Protein AF-A0A536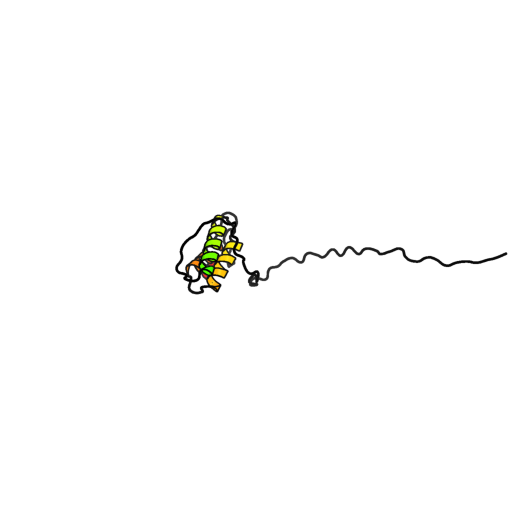YP74-F1 (afdb_monomer_lite)

pLDDT: mean 82.54, std 20.95, range [42.75, 98.88]

Structure (mmCIF, N/CA/C/O backbone):
data_AF-A0A536YP74-F1
#
_entry.id   AF-A0A536YP74-F1
#
loop_
_atom_site.group_PDB
_atom_site.id
_atom_site.type_symbol
_atom_site.label_atom_id
_atom_site.label_alt_id
_atom_site.label_comp_id
_atom_site.label_asym_id
_atom_site.label_entity_id
_atom_site.label_seq_id
_atom_site.pdbx_PDB_ins_code
_atom_site.Cartn_x
_atom_site.Cartn_y
_atom_site.Cartn_z
_atom_site.occupancy
_atom_site.B_iso_or_equiv
_atom_site.auth_seq_id
_atom_site.auth_comp_id
_atom_site.auth_asym_id
_atom_site.auth_atom_id
_atom_site.pdbx_PDB_model_num
ATOM 1 N N . MET A 1 1 ? 88.001 -13.375 29.853 1.00 42.97 1 MET A N 1
ATOM 2 C CA . MET A 1 1 ? 87.050 -13.303 30.986 1.00 42.97 1 MET A CA 1
ATOM 3 C C . MET A 1 1 ? 85.643 -13.159 30.405 1.00 42.97 1 MET A C 1
ATOM 5 O O . MET A 1 1 ? 85.448 -12.272 29.590 1.00 42.97 1 MET A O 1
ATOM 9 N N . LYS A 1 2 ? 84.718 -14.077 30.723 1.00 44.81 2 LYS A N 1
ATOM 10 C CA . LYS A 1 2 ? 83.262 -13.996 30.435 1.00 44.81 2 LYS A CA 1
ATOM 11 C C . LYS A 1 2 ? 82.579 -13.311 31.640 1.00 44.81 2 LYS A C 1
ATOM 13 O O . LYS A 1 2 ? 83.130 -13.454 32.733 1.00 44.81 2 LYS A O 1
ATOM 18 N N . PRO A 1 3 ? 81.458 -12.578 31.480 1.00 49.03 3 PRO A N 1
ATOM 19 C CA . PRO A 1 3 ? 80.123 -13.209 31.376 1.00 49.03 3 PRO A CA 1
ATOM 20 C C . PRO A 1 3 ? 79.225 -12.541 30.296 1.00 49.03 3 PRO A C 1
ATOM 22 O O . PRO A 1 3 ? 79.475 -11.406 29.918 1.00 49.03 3 PRO A O 1
ATOM 25 N N . ILE A 1 4 ? 78.322 -13.204 29.556 1.00 54.72 4 ILE A N 1
ATOM 26 C CA . ILE A 1 4 ? 77.043 -13.888 29.878 1.00 54.72 4 ILE A CA 1
ATOM 27 C C . ILE A 1 4 ? 76.014 -12.999 30.609 1.00 54.72 4 ILE A C 1
ATOM 29 O O . ILE A 1 4 ? 76.086 -12.929 31.828 1.00 54.72 4 ILE A O 1
ATOM 33 N N . LEU A 1 5 ? 75.048 -12.412 29.873 1.00 51.72 5 LEU A N 1
ATOM 34 C CA . LEU A 1 5 ? 73.615 -12.164 30.206 1.00 51.72 5 LEU A CA 1
ATOM 35 C C . LEU A 1 5 ? 73.022 -11.250 29.102 1.00 51.72 5 LEU A C 1
ATOM 37 O O . LEU A 1 5 ? 73.702 -10.318 28.703 1.00 51.72 5 LEU A O 1
ATOM 41 N N . GLY A 1 6 ? 71.826 -11.380 28.527 1.00 44.50 6 GLY A N 1
ATOM 42 C CA . GLY A 1 6 ? 70.665 -12.235 28.736 1.00 44.50 6 GLY A CA 1
ATOM 43 C C . GLY A 1 6 ? 69.720 -12.126 27.516 1.00 44.50 6 GLY A C 1
ATOM 44 O O . GLY A 1 6 ? 69.919 -11.305 26.627 1.00 44.50 6 GLY A O 1
ATOM 45 N N . SER A 1 7 ? 68.746 -13.028 27.494 1.00 52.81 7 SER A N 1
ATOM 46 C CA . SER A 1 7 ? 67.754 -13.428 26.480 1.00 52.81 7 SER A CA 1
ATOM 47 C C . SER A 1 7 ? 67.016 -12.345 25.653 1.00 52.81 7 SER A C 1
ATOM 49 O O . SER A 1 7 ? 66.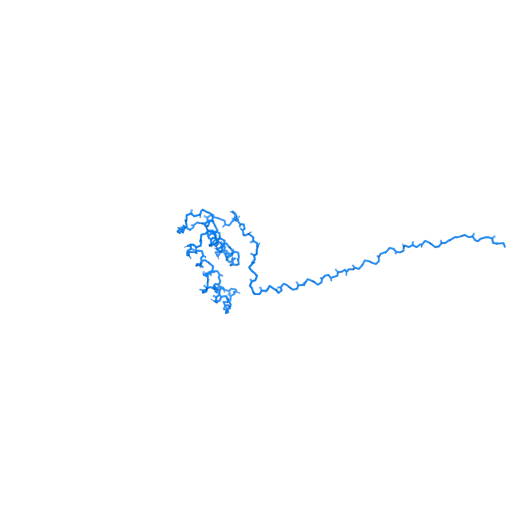924 -11.195 26.078 1.00 52.81 7 SER A O 1
ATOM 51 N N . PRO A 1 8 ? 66.417 -12.725 24.497 1.00 47.03 8 PRO A N 1
ATOM 52 C CA . PRO A 1 8 ? 65.706 -11.814 23.598 1.00 47.03 8 PRO A CA 1
ATOM 53 C C . PRO A 1 8 ? 64.312 -11.462 24.133 1.00 47.03 8 PRO A C 1
ATOM 55 O O . PRO A 1 8 ? 63.592 -12.329 24.626 1.00 47.03 8 PRO A O 1
ATOM 58 N N . LEU A 1 9 ? 63.905 -10.201 23.988 1.00 50.00 9 LEU A N 1
ATOM 59 C CA . LEU A 1 9 ? 62.502 -9.803 24.118 1.00 50.00 9 LEU A CA 1
ATOM 60 C C . LEU A 1 9 ? 61.738 -10.273 22.863 1.00 50.00 9 LEU A C 1
ATOM 62 O O . LEU A 1 9 ? 62.103 -9.868 21.757 1.00 50.00 9 LEU A O 1
ATOM 66 N N . PRO A 1 10 ? 60.705 -11.127 22.995 1.00 54.16 10 PRO A N 1
ATOM 67 C CA . PRO A 1 10 ? 59.756 -11.401 21.925 1.00 54.16 10 PRO A CA 1
ATOM 68 C C . PRO A 1 10 ? 58.712 -10.270 21.878 1.00 54.16 10 PRO A C 1
ATOM 70 O O . PRO A 1 10 ? 58.723 -9.392 22.733 1.00 54.16 10 PRO A O 1
ATOM 73 N N . TYR A 1 11 ? 57.784 -10.323 20.923 1.00 47.06 11 TYR A N 1
ATOM 74 C CA . TYR A 1 11 ? 56.671 -9.378 20.706 1.00 47.06 11 TYR A CA 1
ATOM 75 C C . TYR A 1 11 ? 56.952 -8.223 19.733 1.00 47.06 11 TYR A C 1
ATOM 77 O O . TYR A 1 11 ? 56.776 -7.049 20.049 1.00 47.06 11 TYR A O 1
ATOM 85 N N . LEU A 1 12 ? 57.244 -8.573 18.475 1.00 51.03 12 LEU A N 1
ATOM 86 C CA . LEU A 1 12 ? 56.662 -7.804 17.374 1.00 51.03 12 LEU A CA 1
ATOM 87 C C . LEU A 1 12 ? 55.162 -8.113 17.345 1.00 51.03 12 LEU A C 1
ATOM 89 O O . LEU A 1 12 ? 54.738 -9.230 17.050 1.00 51.03 12 LEU A O 1
ATOM 93 N N . ALA A 1 13 ? 54.388 -7.119 17.759 1.00 51.56 13 ALA A N 1
ATOM 94 C CA . ALA A 1 13 ? 52.944 -7.153 17.820 1.00 51.56 13 ALA A CA 1
ATOM 95 C C . ALA A 1 13 ? 52.323 -7.300 16.420 1.00 51.56 13 ALA A C 1
ATOM 97 O O . ALA A 1 13 ? 52.641 -6.552 15.502 1.00 51.56 13 ALA A O 1
ATOM 98 N N . ALA A 1 14 ? 51.422 -8.278 16.330 1.00 50.81 14 ALA A N 1
ATOM 99 C CA . ALA A 1 14 ? 50.209 -8.333 15.518 1.00 50.81 14 ALA A CA 1
ATOM 100 C C . ALA A 1 14 ? 50.281 -7.820 14.066 1.00 50.81 14 ALA A C 1
ATOM 102 O O . ALA A 1 14 ? 50.066 -6.647 13.768 1.00 50.81 14 ALA A O 1
ATOM 103 N N . LEU A 1 15 ? 50.414 -8.776 13.143 1.00 52.19 15 LEU A N 1
ATOM 104 C CA . LEU A 1 15 ? 49.918 -8.653 11.777 1.00 52.19 15 LEU A CA 1
ATOM 105 C C . LEU A 1 15 ? 48.388 -8.452 11.846 1.00 52.19 15 LEU A C 1
ATOM 107 O O . LEU A 1 15 ? 47.653 -9.389 12.159 1.00 52.19 15 LEU A O 1
ATOM 111 N N . ALA A 1 16 ? 47.896 -7.236 11.610 1.00 55.72 16 ALA A N 1
ATOM 112 C CA . ALA A 1 16 ? 46.464 -6.997 11.463 1.00 55.72 16 ALA A CA 1
ATOM 113 C C . ALA A 1 16 ? 46.001 -7.633 10.143 1.00 55.72 16 ALA A C 1
ATOM 115 O O . ALA A 1 16 ? 46.256 -7.102 9.063 1.00 55.72 16 ALA A O 1
ATOM 116 N N . LEU A 1 17 ? 45.354 -8.799 10.225 1.00 53.91 17 LEU A N 1
ATOM 117 C CA . LEU A 1 17 ? 44.649 -9.379 9.088 1.00 53.91 17 LEU A CA 1
ATOM 118 C C . LEU A 1 17 ? 43.447 -8.475 8.785 1.00 53.91 17 LEU A C 1
ATOM 120 O O . LEU A 1 17 ? 42.456 -8.475 9.516 1.00 53.91 17 LEU A O 1
ATOM 124 N N . LEU A 1 18 ? 43.545 -7.683 7.720 1.00 55.56 18 LEU A N 1
ATOM 125 C CA . LEU A 1 18 ? 42.405 -6.978 7.152 1.00 55.56 18 LEU A CA 1
ATOM 126 C C . LEU A 1 18 ? 41.480 -8.043 6.544 1.00 55.56 18 LEU A C 1
ATOM 128 O O . LEU A 1 18 ? 41.687 -8.491 5.417 1.00 55.56 18 LEU A O 1
ATOM 132 N N . VAL A 1 19 ? 40.494 -8.511 7.310 1.00 57.44 19 VAL A N 1
ATOM 133 C CA . VAL A 1 19 ? 39.417 -9.340 6.763 1.00 57.44 19 VAL A CA 1
ATOM 134 C C . VAL A 1 19 ? 38.563 -8.419 5.899 1.00 57.44 19 VAL A C 1
ATOM 136 O O . VAL A 1 19 ? 37.683 -7.722 6.393 1.00 57.44 19 VAL A O 1
ATOM 139 N N . VAL A 1 20 ? 38.855 -8.383 4.599 1.00 61.44 20 VAL A N 1
ATOM 140 C CA . VAL A 1 20 ? 37.902 -7.890 3.605 1.00 61.44 20 VAL A CA 1
ATOM 141 C C . VAL A 1 20 ? 36.767 -8.901 3.600 1.00 61.44 20 VAL A C 1
ATOM 143 O O . VAL A 1 20 ? 36.891 -9.980 3.024 1.00 61.44 20 VAL A O 1
ATOM 146 N N . THR A 1 21 ? 35.677 -8.596 4.296 1.00 57.56 21 THR A N 1
ATOM 147 C CA . THR A 1 21 ? 34.433 -9.319 4.072 1.00 57.56 21 THR A CA 1
ATOM 148 C C . THR A 1 21 ? 33.993 -8.998 2.646 1.00 57.56 21 THR A C 1
ATOM 150 O O . THR A 1 21 ? 33.793 -7.824 2.323 1.00 57.56 21 THR A O 1
ATOM 153 N N . PRO A 1 22 ? 33.848 -9.987 1.748 1.00 52.97 22 PRO A N 1
ATOM 154 C CA . PRO A 1 22 ? 33.044 -9.741 0.571 1.00 52.97 22 PRO A CA 1
ATOM 155 C C . PRO A 1 22 ? 31.641 -9.450 1.104 1.00 52.97 22 PRO A C 1
ATOM 157 O O . PRO A 1 22 ? 31.063 -10.263 1.829 1.00 52.97 22 PRO A O 1
ATOM 160 N N . ALA A 1 23 ? 31.123 -8.256 0.820 1.00 57.75 23 ALA A N 1
ATOM 161 C CA . ALA A 1 23 ? 29.701 -8.003 0.941 1.00 57.75 23 ALA A CA 1
ATOM 162 C C . ALA A 1 23 ? 29.027 -9.039 0.039 1.00 57.75 23 ALA A C 1
ATOM 164 O O . ALA A 1 23 ? 29.100 -8.938 -1.186 1.00 57.75 23 ALA A O 1
ATOM 165 N N . PHE A 1 24 ? 28.489 -10.101 0.639 1.00 49.00 24 PHE A N 1
ATOM 166 C CA . PHE A 1 24 ? 27.698 -11.069 -0.094 1.00 49.00 24 PHE A CA 1
ATOM 167 C C . PHE A 1 24 ? 26.592 -10.289 -0.793 1.00 49.00 24 PHE A C 1
ATOM 169 O O . PHE A 1 24 ? 25.853 -9.534 -0.156 1.00 49.00 24 PHE A O 1
ATOM 176 N N . ALA A 1 25 ? 26.556 -10.432 -2.116 1.00 47.94 25 ALA A N 1
ATOM 177 C CA . ALA A 1 25 ? 25.476 -9.958 -2.951 1.00 47.94 25 ALA A CA 1
ATOM 178 C C . ALA A 1 25 ? 24.149 -10.340 -2.290 1.00 47.94 25 ALA A C 1
ATOM 180 O O . ALA A 1 25 ? 23.940 -11.499 -1.925 1.00 47.94 25 ALA A O 1
ATOM 181 N N . HIS A 1 26 ? 23.272 -9.358 -2.102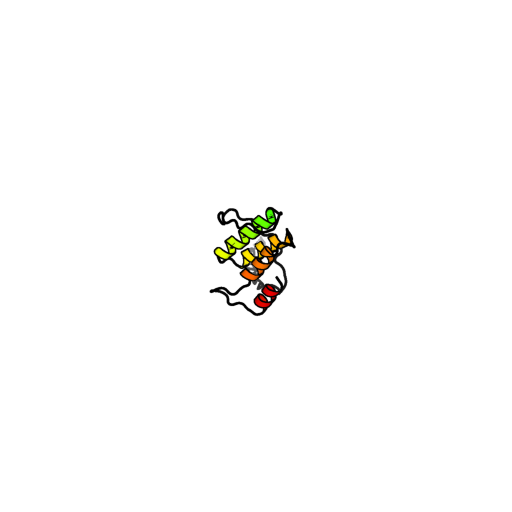 1.00 49.84 26 HIS A N 1
ATOM 182 C CA . HIS A 1 26 ? 21.899 -9.630 -1.716 1.00 49.84 26 HIS A CA 1
ATOM 183 C C . HIS A 1 26 ? 21.179 -10.118 -2.975 1.00 49.84 26 HIS A C 1
ATOM 185 O O . HIS A 1 26 ? 20.457 -9.365 -3.623 1.00 49.84 26 HIS A O 1
ATOM 191 N N . ASP A 1 27 ? 21.417 -11.375 -3.352 1.00 45.62 27 ASP A N 1
ATOM 192 C CA . ASP A 1 27 ? 20.455 -12.107 -4.164 1.00 45.62 27 ASP A CA 1
ATOM 193 C C . ASP A 1 27 ? 19.222 -12.280 -3.278 1.00 45.62 27 ASP A C 1
ATOM 195 O O . ASP A 1 27 ? 19.093 -13.239 -2.514 1.00 45.62 27 ASP A O 1
ATOM 199 N N . ALA A 1 28 ? 18.348 -11.272 -3.305 1.00 51.22 28 ALA A N 1
ATOM 200 C CA . ALA A 1 28 ? 17.029 -11.377 -2.720 1.00 51.22 28 ALA A CA 1
ATOM 201 C C . ALA A 1 28 ? 16.355 -12.580 -3.383 1.00 51.22 28 ALA A C 1
ATOM 203 O O . ALA A 1 28 ? 16.066 -12.567 -4.582 1.00 51.22 28 ALA A O 1
ATOM 204 N N . ALA A 1 29 ? 16.155 -13.644 -2.606 1.00 42.75 29 ALA A N 1
ATOM 205 C CA . ALA A 1 29 ? 15.408 -14.799 -3.060 1.00 42.75 29 ALA A CA 1
ATOM 206 C C . ALA A 1 29 ? 14.035 -14.314 -3.559 1.00 42.75 29 ALA A C 1
ATOM 208 O O . ALA A 1 29 ? 13.358 -13.577 -2.830 1.00 42.75 29 ALA A O 1
ATOM 209 N N . PRO A 1 30 ? 13.599 -14.699 -4.769 1.00 43.00 30 PRO A N 1
ATOM 210 C CA . PRO A 1 30 ? 12.270 -14.349 -5.241 1.00 43.00 30 PRO A CA 1
ATOM 211 C C . PRO A 1 30 ? 11.246 -15.019 -4.314 1.00 43.00 30 PRO A C 1
ATOM 213 O O . PRO A 1 30 ? 11.061 -16.232 -4.362 1.00 43.00 30 PRO A O 1
ATOM 216 N N . GLY A 1 31 ? 10.630 -14.232 -3.426 1.00 52.78 31 GLY A N 1
ATOM 217 C CA . GLY A 1 31 ? 9.577 -14.686 -2.510 1.00 52.78 31 GLY A CA 1
ATOM 218 C C . GLY A 1 31 ? 9.824 -14.475 -1.012 1.00 52.78 31 GLY A C 1
ATOM 219 O O . GLY A 1 31 ? 8.938 -14.796 -0.223 1.00 52.78 31 GLY A O 1
ATOM 220 N N . ALA A 1 32 ? 10.965 -13.927 -0.583 1.00 47.19 32 ALA A N 1
ATOM 221 C CA . ALA A 1 32 ? 11.110 -13.509 0.812 1.00 47.19 32 ALA A CA 1
ATOM 222 C C . ALA A 1 32 ? 10.354 -12.188 1.034 1.00 47.19 32 ALA A C 1
ATOM 224 O O . ALA A 1 32 ? 10.833 -11.121 0.654 1.00 47.19 32 ALA A O 1
ATOM 225 N N . ALA A 1 33 ? 9.155 -12.261 1.620 1.00 51.31 33 ALA A N 1
ATOM 226 C CA . ALA A 1 33 ? 8.431 -11.076 2.067 1.00 51.31 33 ALA A CA 1
ATOM 227 C C . ALA A 1 33 ? 9.307 -10.304 3.076 1.00 51.31 33 ALA A C 1
ATOM 229 O O . ALA A 1 33 ? 9.781 -10.913 4.040 1.00 51.31 33 ALA A O 1
ATOM 230 N N . PRO A 1 34 ? 9.568 -9.001 2.881 1.00 50.66 34 PRO A N 1
ATOM 231 C CA . PRO A 1 34 ? 10.348 -8.231 3.837 1.00 50.66 34 PRO A CA 1
ATOM 232 C C . PRO A 1 34 ? 9.596 -8.159 5.172 1.00 50.66 34 PRO A C 1
ATOM 234 O O . PRO A 1 34 ? 8.580 -7.484 5.298 1.00 50.66 34 PRO A O 1
ATOM 237 N N . THR A 1 35 ? 10.121 -8.833 6.196 1.00 49.66 35 THR A N 1
ATOM 238 C CA . THR A 1 35 ? 9.623 -8.799 7.585 1.00 49.66 35 THR A CA 1
ATOM 239 C C . THR A 1 35 ? 10.019 -7.507 8.316 1.00 49.66 35 THR A C 1
ATOM 241 O O . THR A 1 35 ? 10.236 -7.501 9.527 1.00 49.66 35 THR A O 1
ATOM 244 N N . SER A 1 36 ? 10.174 -6.393 7.600 1.00 58.31 36 SER A N 1
ATOM 245 C CA . SER A 1 36 ? 10.301 -5.078 8.220 1.00 58.31 36 SER A CA 1
ATOM 246 C C . SER A 1 36 ? 8.899 -4.534 8.455 1.00 58.31 36 SER A C 1
ATOM 248 O O . SER A 1 36 ? 8.209 -4.167 7.508 1.00 58.31 36 SER A O 1
ATOM 250 N N . THR A 1 37 ? 8.463 -4.478 9.714 1.00 74.44 37 THR A N 1
ATOM 251 C CA . THR A 1 37 ? 7.224 -3.782 10.083 1.00 74.44 37 THR A CA 1
ATOM 252 C C . THR A 1 37 ? 7.297 -2.335 9.595 1.00 74.44 37 THR A C 1
ATOM 254 O O . THR A 1 37 ? 8.107 -1.555 10.094 1.00 74.44 37 THR A O 1
ATOM 257 N N . VAL A 1 38 ? 6.468 -1.983 8.612 1.00 90.75 38 VAL A N 1
ATOM 258 C CA . VAL A 1 38 ? 6.354 -0.618 8.087 1.00 90.75 38 VAL A CA 1
ATOM 259 C C . VAL A 1 38 ? 5.856 0.289 9.201 1.00 90.75 38 VAL A C 1
ATOM 261 O O . VAL A 1 38 ? 4.810 0.019 9.784 1.00 90.75 38 VAL A O 1
ATOM 264 N N . ALA A 1 39 ? 6.592 1.353 9.507 1.00 95.19 39 ALA A N 1
ATOM 265 C CA . ALA A 1 39 ? 6.150 2.366 10.457 1.00 95.19 39 ALA A CA 1
ATOM 266 C C . ALA A 1 39 ? 5.322 3.448 9.748 1.00 95.19 39 ALA A C 1
ATOM 268 O O . ALA A 1 39 ? 5.546 3.747 8.573 1.00 95.19 39 ALA A O 1
ATOM 269 N N . LEU A 1 40 ? 4.381 4.054 10.476 1.00 97.44 40 LEU A N 1
ATOM 270 C CA . LEU A 1 40 ? 3.722 5.276 10.023 1.00 97.44 40 LEU A CA 1
ATOM 271 C C . LEU A 1 40 ? 4.681 6.466 10.158 1.00 97.44 40 LEU A C 1
ATOM 273 O O . LEU A 1 40 ? 5.248 6.680 11.231 1.00 97.44 40 LEU A O 1
ATOM 277 N N . ASP A 1 41 ? 4.818 7.253 9.095 1.00 96.56 41 ASP A N 1
ATOM 278 C CA . ASP A 1 41 ? 5.645 8.455 9.042 1.00 96.56 41 ASP A CA 1
ATOM 279 C C . ASP A 1 41 ? 4.760 9.721 9.011 1.00 96.56 41 ASP A C 1
ATOM 281 O O . ASP A 1 41 ? 4.105 10.011 8.000 1.00 96.56 41 ASP A O 1
ATOM 285 N N . PRO A 1 42 ? 4.724 10.513 10.100 1.00 93.81 42 PRO A N 1
ATOM 286 C CA . PRO A 1 42 ? 3.952 11.753 10.144 1.00 93.81 42 PRO A CA 1
ATOM 287 C C . PRO A 1 42 ? 4.523 12.862 9.239 1.00 93.81 42 PRO A C 1
ATOM 289 O O . PRO A 1 42 ? 3.841 13.859 9.003 1.00 93.81 42 PRO A O 1
ATOM 292 N N . GLY A 1 43 ? 5.750 12.714 8.727 1.00 95.88 43 GLY A N 1
ATOM 293 C CA . GLY A 1 43 ? 6.438 13.681 7.870 1.00 95.88 43 GLY A CA 1
ATOM 294 C C . GLY A 1 43 ? 5.981 13.694 6.408 1.00 95.88 43 GLY A C 1
ATOM 295 O O . GLY A 1 43 ? 6.338 14.610 5.671 1.00 95.88 43 GLY A O 1
ATOM 296 N N . LEU A 1 44 ? 5.148 12.738 5.980 1.00 96.00 44 LEU A N 1
ATOM 297 C CA . LEU A 1 44 ? 4.692 12.598 4.586 1.00 96.00 44 LEU A CA 1
ATOM 298 C C . LEU A 1 44 ? 3.544 13.552 4.194 1.00 96.00 44 LEU A C 1
ATOM 300 O O . LEU A 1 44 ? 2.943 13.419 3.127 1.00 96.00 44 LEU A O 1
ATOM 304 N N . GLY A 1 45 ? 3.212 14.512 5.059 1.00 94.12 45 GLY A N 1
ATOM 305 C CA . GLY A 1 45 ? 2.135 15.477 4.846 1.00 94.12 45 GLY A CA 1
ATOM 306 C C . GLY A 1 45 ? 0.750 14.966 5.260 1.00 94.12 45 GLY A C 1
ATOM 307 O O . GLY A 1 45 ? 0.592 13.920 5.894 1.00 94.12 45 GLY A O 1
ATOM 308 N N . SER A 1 46 ? -0.285 15.734 4.911 1.00 96.00 46 SER A N 1
ATOM 309 C CA . SER A 1 46 ? -1.640 15.608 5.473 1.00 96.00 46 SER A CA 1
ATOM 310 C C . SER A 1 46 ? -2.685 14.998 4.535 1.00 96.00 46 SER A C 1
ATOM 312 O O . SER A 1 46 ? -3.870 15.035 4.857 1.00 96.00 46 SER A O 1
ATOM 314 N N . LEU A 1 47 ? -2.278 14.437 3.388 1.00 97.81 47 LEU A N 1
ATOM 315 C CA . LEU A 1 47 ? -3.211 13.770 2.474 1.00 97.81 47 LEU A CA 1
ATOM 316 C C . LEU A 1 47 ? -4.016 12.690 3.216 1.00 97.81 47 LEU A C 1
ATOM 318 O O . LEU A 1 47 ? -3.448 11.867 3.933 1.00 97.81 47 LEU A O 1
ATOM 322 N N . HIS A 1 48 ? -5.326 12.707 3.007 1.00 98.25 48 HIS A N 1
ATOM 323 C CA . HIS A 1 48 ? -6.265 11.718 3.512 1.00 98.25 48 HIS A CA 1
ATOM 324 C C . HIS A 1 48 ? -7.262 11.386 2.403 1.00 98.25 48 HIS A C 1
ATOM 326 O O . HIS A 1 48 ? -7.809 12.298 1.775 1.00 98.25 48 HIS A O 1
ATOM 332 N N . HIS A 1 49 ? -7.492 10.099 2.160 1.00 98.25 49 HIS A N 1
ATOM 333 C CA . HIS A 1 49 ? -8.479 9.623 1.200 1.00 98.25 49 HIS A CA 1
ATOM 334 C C . HIS A 1 49 ? -9.356 8.557 1.867 1.00 98.25 49 HIS A C 1
ATOM 336 O O . HIS A 1 49 ? -8.887 7.438 2.086 1.00 98.25 49 HIS A O 1
ATOM 342 N N . PRO A 1 50 ? -10.616 8.878 2.211 1.00 98.50 50 PRO A N 1
ATOM 343 C CA . PRO A 1 50 ? -11.468 7.946 2.934 1.00 98.50 50 PRO A CA 1
ATOM 344 C C . PRO A 1 50 ? -11.745 6.704 2.084 1.00 98.50 50 PRO A C 1
ATOM 346 O O . PRO A 1 50 ? -12.191 6.807 0.942 1.00 98.50 50 PRO A O 1
ATOM 349 N N . VAL A 1 51 ? -11.514 5.531 2.669 1.00 98.75 51 VAL A N 1
ATOM 350 C CA . VAL A 1 51 ? -11.849 4.231 2.077 1.00 98.75 51 VAL A CA 1
ATOM 351 C C . VAL A 1 51 ? -12.825 3.476 2.981 1.00 98.75 51 VAL A C 1
ATOM 353 O O . VAL A 1 51 ? -13.175 3.931 4.066 1.00 98.75 51 VAL A O 1
ATOM 356 N N . SER A 1 52 ? -13.323 2.325 2.531 1.00 98.75 52 SER A N 1
ATOM 357 C CA . SER A 1 52 ? -14.415 1.602 3.202 1.00 98.75 52 SER A CA 1
ATOM 358 C C . SER A 1 52 ? -14.042 0.944 4.536 1.00 98.75 52 SER A C 1
ATOM 360 O O . SER A 1 52 ? -14.916 0.361 5.182 1.00 98.75 52 SER A O 1
ATOM 362 N N . THR A 1 53 ? -12.773 0.999 4.947 1.00 98.69 53 THR A N 1
ATOM 363 C CA . THR A 1 53 ? -12.329 0.377 6.195 1.00 98.69 53 THR A CA 1
ATOM 364 C C . THR A 1 53 ? -12.879 1.101 7.420 1.00 98.69 53 THR A C 1
ATOM 366 O O . THR A 1 53 ? -13.076 2.315 7.433 1.00 98.69 53 THR A O 1
ATOM 369 N N . ARG A 1 54 ? -13.110 0.336 8.487 1.00 98.31 54 ARG A N 1
ATOM 370 C CA . ARG A 1 54 ? -13.415 0.870 9.823 1.00 98.31 54 ARG A CA 1
ATOM 371 C C . ARG A 1 54 ? -12.202 0.831 10.750 1.00 98.31 54 ARG A C 1
ATOM 373 O O . ARG A 1 54 ? -12.262 1.395 11.843 1.00 98.31 54 ARG A O 1
ATOM 380 N N . ASP A 1 55 ? -11.119 0.179 10.332 1.00 98.69 55 ASP A N 1
ATOM 381 C CA . ASP A 1 55 ? -9.879 0.140 11.089 1.00 98.69 55 ASP A CA 1
ATOM 382 C C . ASP A 1 55 ? -9.083 1.429 10.836 1.00 98.69 55 ASP A C 1
ATOM 384 O O . ASP A 1 55 ? -8.666 1.745 9.719 1.00 98.69 55 ASP A O 1
ATOM 388 N N . ARG A 1 56 ? -8.877 2.208 11.902 1.00 98.56 56 ARG A N 1
ATOM 389 C CA . ARG A 1 56 ? -8.175 3.496 11.811 1.00 98.56 56 ARG A CA 1
ATOM 390 C C . ARG A 1 56 ? -6.708 3.341 11.410 1.00 98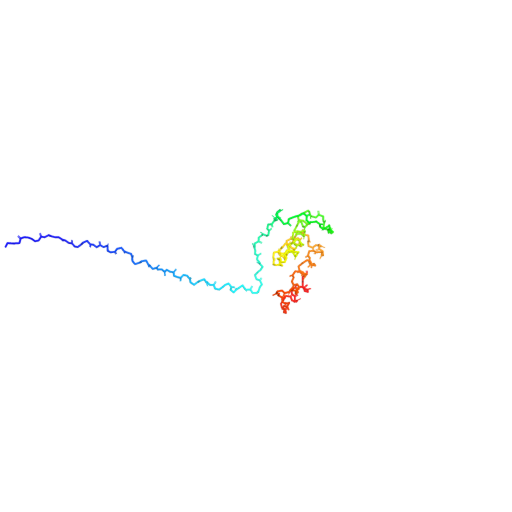.56 56 ARG A C 1
ATOM 392 O O . ARG A 1 56 ? -6.165 4.252 10.792 1.00 98.56 56 ARG A O 1
ATOM 399 N N . GLN A 1 57 ? -6.061 2.233 11.764 1.00 98.44 57 GLN A N 1
ATOM 400 C CA . GLN A 1 57 ? -4.690 1.964 11.344 1.00 98.44 57 GLN A CA 1
ATOM 401 C C . GLN A 1 57 ? -4.645 1.535 9.877 1.00 98.44 57 GLN A C 1
ATOM 403 O O . GLN A 1 57 ? -3.786 2.033 9.155 1.00 98.44 57 GLN A O 1
ATOM 408 N N . ALA A 1 58 ? -5.583 0.703 9.411 1.00 98.62 58 ALA A N 1
ATOM 409 C CA . ALA A 1 58 ? -5.678 0.352 7.992 1.00 98.62 58 ALA A CA 1
ATOM 410 C C . ALA A 1 58 ? -5.865 1.607 7.121 1.00 98.62 58 ALA A C 1
ATOM 412 O O . ALA A 1 58 ? -5.143 1.790 6.141 1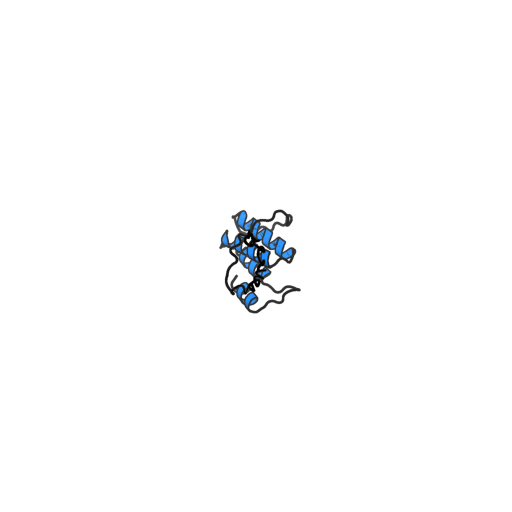.00 98.62 58 ALA A O 1
ATOM 413 N N . GLN A 1 59 ? -6.747 2.526 7.535 1.00 98.88 59 GLN A N 1
ATOM 414 C CA . GLN A 1 59 ? -6.917 3.826 6.875 1.00 98.88 59 GLN A CA 1
ATOM 415 C C . GLN A 1 59 ? -5.609 4.635 6.857 1.00 98.88 59 GLN A C 1
ATOM 417 O O . GLN A 1 59 ? -5.236 5.170 5.816 1.00 98.88 59 GLN A O 1
ATOM 422 N N . ALA A 1 60 ? -4.885 4.701 7.981 1.00 98.56 60 ALA A N 1
ATOM 423 C CA . ALA A 1 60 ? -3.630 5.448 8.064 1.00 98.56 60 ALA A CA 1
ATOM 424 C C . ALA A 1 60 ? -2.535 4.873 7.148 1.00 98.56 60 ALA A C 1
ATOM 426 O O . ALA A 1 60 ? -1.814 5.632 6.499 1.00 98.56 60 ALA A O 1
ATOM 427 N N . TYR A 1 61 ? -2.424 3.546 7.059 1.00 98.75 61 TYR A N 1
ATOM 428 C CA . TYR A 1 61 ? -1.481 2.891 6.153 1.00 98.75 61 TYR A CA 1
ATOM 429 C C . TYR A 1 61 ? -1.881 3.043 4.681 1.00 98.75 61 TYR A C 1
ATOM 431 O O . TYR A 1 61 ? -1.006 3.249 3.841 1.00 98.75 61 TYR A O 1
ATOM 439 N N . PHE A 1 62 ? -3.180 3.026 4.363 1.00 98.81 62 PHE A N 1
ATOM 440 C CA . PHE A 1 62 ? -3.663 3.352 3.020 1.00 98.81 62 PHE A CA 1
ATOM 441 C C . PHE A 1 62 ? -3.298 4.795 2.632 1.00 98.81 62 PHE A C 1
ATOM 443 O O . PHE A 1 62 ? -2.729 5.024 1.563 1.00 98.81 62 PHE A O 1
ATOM 450 N N . ASP A 1 63 ? -3.543 5.763 3.520 1.00 98.81 63 ASP A N 1
ATOM 451 C CA . ASP A 1 63 ? -3.186 7.166 3.285 1.00 98.81 63 ASP A CA 1
ATOM 452 C C . ASP A 1 63 ? -1.673 7.345 3.101 1.00 98.81 63 ASP A C 1
ATOM 454 O O . ASP A 1 63 ? -1.236 8.094 2.225 1.00 98.81 63 ASP A O 1
ATOM 458 N N . GLN A 1 64 ? -0.857 6.651 3.902 1.00 98.75 64 GLN A N 1
ATOM 459 C CA . GLN A 1 64 ? 0.596 6.633 3.736 1.00 98.75 64 GLN A CA 1
ATOM 460 C C . GLN A 1 64 ? 1.011 6.048 2.382 1.00 98.75 64 GLN A C 1
ATOM 462 O O . GLN A 1 64 ? 1.834 6.652 1.693 1.00 98.75 64 GLN A O 1
ATOM 467 N N . GLY A 1 65 ? 0.426 4.919 1.975 1.00 98.62 65 GLY A N 1
ATOM 468 C CA . GLY A 1 65 ? 0.677 4.319 0.666 1.00 98.62 65 GLY A CA 1
ATOM 469 C C . GLY A 1 65 ? 0.399 5.305 -0.467 1.00 98.62 65 GLY A C 1
ATOM 470 O O . GLY A 1 65 ? 1.245 5.503 -1.336 1.00 98.62 65 GLY A O 1
ATOM 471 N N . LEU A 1 66 ? -0.730 6.017 -0.409 1.00 98.69 66 LEU A N 1
ATOM 472 C CA . LEU A 1 66 ? -1.102 6.997 -1.430 1.00 98.69 66 LEU A CA 1
ATOM 473 C C . LEU A 1 66 ? -0.145 8.202 -1.476 1.00 98.69 66 LEU A C 1
ATOM 475 O O . LEU A 1 66 ? 0.233 8.649 -2.560 1.00 98.69 66 LEU A O 1
ATOM 479 N N . LYS A 1 67 ? 0.309 8.696 -0.316 1.00 98.62 67 LYS A N 1
ATOM 480 C CA . LYS A 1 67 ? 1.351 9.740 -0.241 1.00 98.62 67 LYS A CA 1
ATOM 481 C C . LYS A 1 67 ? 2.648 9.279 -0.901 1.00 98.62 67 LYS A C 1
ATOM 483 O O . LYS A 1 67 ? 3.251 10.035 -1.657 1.00 98.62 67 LYS A O 1
ATOM 488 N N . LEU A 1 68 ? 3.061 8.041 -0.638 1.00 97.94 68 LEU A N 1
ATOM 489 C CA . LEU A 1 68 ? 4.290 7.465 -1.180 1.00 97.94 68 LEU A CA 1
ATOM 490 C C . LEU A 1 68 ? 4.199 7.223 -2.690 1.00 97.94 68 LEU A C 1
ATOM 492 O O . LEU A 1 68 ? 5.177 7.481 -3.388 1.00 97.94 68 LEU A O 1
ATOM 496 N N . VAL A 1 69 ? 3.026 6.842 -3.213 1.00 97.38 69 VAL A N 1
ATOM 497 C CA . VAL A 1 69 ? 2.769 6.811 -4.665 1.00 97.38 69 VAL A CA 1
ATOM 498 C C . VAL A 1 69 ? 3.009 8.190 -5.279 1.00 97.38 69 VAL A C 1
ATOM 500 O O . VAL A 1 69 ? 3.748 8.304 -6.254 1.00 97.38 69 VAL A O 1
ATOM 503 N N . PHE A 1 70 ? 2.445 9.252 -4.695 1.00 96.00 70 PHE A N 1
ATOM 504 C CA . PHE A 1 70 ? 2.641 10.617 -5.203 1.00 96.00 70 PHE A CA 1
ATOM 505 C C . PHE A 1 70 ? 4.063 11.152 -5.004 1.00 96.00 70 PHE A C 1
ATOM 507 O O . PHE A 1 70 ? 4.497 12.027 -5.751 1.00 96.00 70 PHE A O 1
ATOM 514 N N . ALA A 1 71 ? 4.808 10.600 -4.048 1.00 95.75 71 ALA A N 1
ATOM 515 C CA . ALA A 1 71 ? 6.230 10.862 -3.854 1.00 95.75 71 ALA A CA 1
ATOM 516 C C . ALA A 1 71 ? 7.145 9.963 -4.711 1.00 95.75 71 ALA A C 1
ATOM 518 O O . ALA A 1 71 ? 8.364 10.030 -4.559 1.00 95.75 71 ALA A O 1
ATOM 519 N N . PHE A 1 72 ? 6.587 9.130 -5.601 1.00 94.56 72 PHE A N 1
ATOM 520 C CA . PHE A 1 72 ? 7.314 8.174 -6.450 1.00 94.56 72 PHE A CA 1
ATOM 521 C C . PHE A 1 72 ? 8.111 7.102 -5.679 1.00 94.56 72 PHE A C 1
ATOM 523 O O . PHE A 1 72 ? 9.021 6.478 -6.227 1.00 94.56 72 PHE A O 1
ATOM 530 N N . ASN A 1 73 ? 7.754 6.834 -4.420 1.00 95.44 73 ASN A N 1
ATOM 531 C CA . ASN A 1 73 ? 8.326 5.751 -3.621 1.00 95.44 73 ASN A CA 1
ATOM 532 C C . ASN A 1 73 ? 7.416 4.513 -3.651 1.00 95.44 73 ASN A C 1
ATOM 534 O O . ASN A 1 73 ? 6.685 4.216 -2.706 1.00 95.44 73 ASN A O 1
ATOM 538 N N . HIS A 1 74 ? 7.460 3.795 -4.772 1.00 95.12 74 HIS A N 1
ATOM 539 C CA . HIS A 1 74 ? 6.588 2.650 -5.041 1.00 95.12 74 HIS A CA 1
ATOM 540 C C . HIS A 1 74 ? 6.810 1.471 -4.085 1.00 95.12 74 HIS A C 1
ATOM 542 O O . HIS A 1 74 ? 5.846 0.843 -3.659 1.00 95.12 74 HIS A O 1
ATOM 548 N N . GLU A 1 75 ? 8.058 1.179 -3.714 1.00 94.56 75 GLU A N 1
ATOM 549 C CA . GLU A 1 75 ? 8.364 0.063 -2.814 1.00 94.56 75 GLU A CA 1
ATOM 550 C C . GLU A 1 75 ? 7.759 0.291 -1.424 1.00 94.56 75 GLU A C 1
ATOM 552 O O . GLU A 1 75 ? 7.016 -0.553 -0.924 1.00 94.56 75 GLU A O 1
ATOM 557 N N . ALA A 1 76 ? 7.989 1.464 -0.827 1.00 96.62 76 ALA A N 1
ATOM 558 C CA . ALA A 1 76 ? 7.407 1.794 0.471 1.00 96.62 76 ALA A CA 1
ATOM 559 C C . ALA A 1 76 ? 5.873 1.934 0.404 1.00 96.62 76 ALA A C 1
ATOM 561 O O . ALA A 1 76 ? 5.177 1.642 1.384 1.00 96.62 76 ALA A O 1
ATOM 562 N N . ALA A 1 77 ? 5.329 2.349 -0.748 1.00 98.00 77 ALA A N 1
ATOM 563 C CA . ALA A 1 77 ? 3.888 2.369 -0.974 1.00 98.00 77 ALA A CA 1
ATOM 564 C C . ALA A 1 77 ? 3.290 0.956 -0.932 1.00 98.00 77 ALA A C 1
ATOM 566 O O . ALA A 1 77 ? 2.333 0.740 -0.190 1.00 98.00 77 ALA A O 1
ATOM 567 N N . ILE A 1 78 ? 3.886 -0.013 -1.643 1.00 97.88 78 ILE A N 1
ATOM 568 C CA . ILE A 1 78 ? 3.462 -1.426 -1.626 1.00 97.88 78 ILE A CA 1
ATOM 569 C C . ILE A 1 78 ? 3.437 -1.953 -0.197 1.00 97.88 78 ILE A C 1
ATOM 571 O O . ILE A 1 78 ? 2.434 -2.522 0.222 1.00 97.88 78 ILE A O 1
ATOM 575 N N . GLN A 1 79 ? 4.508 -1.733 0.567 1.00 98.12 79 GLN A N 1
ATOM 576 C CA . GLN A 1 79 ? 4.578 -2.226 1.942 1.00 98.12 79 GLN A CA 1
ATOM 577 C C . GLN A 1 79 ? 3.504 -1.568 2.833 1.00 98.12 79 GLN A C 1
ATOM 579 O O . GLN A 1 79 ? 2.904 -2.231 3.678 1.00 98.12 79 GLN A O 1
ATOM 584 N N . SER A 1 80 ? 3.209 -0.280 2.621 1.00 98.62 80 SER A N 1
ATOM 585 C CA . SER A 1 80 ? 2.152 0.424 3.362 1.00 98.62 80 SER A CA 1
ATOM 586 C C . SER A 1 80 ? 0.763 -0.116 3.012 1.00 98.62 80 SER A C 1
ATOM 588 O O . SER A 1 80 ? -0.026 -0.415 3.905 1.00 98.62 80 SER A O 1
ATOM 590 N N . PHE A 1 81 ? 0.467 -0.324 1.728 1.00 98.75 81 PHE A N 1
ATOM 591 C CA . PHE A 1 81 ? -0.800 -0.922 1.312 1.00 98.75 81 PHE A CA 1
ATOM 592 C C . PHE A 1 81 ? -0.942 -2.379 1.768 1.00 98.75 81 PHE A C 1
ATOM 594 O O . PHE A 1 81 ? -2.013 -2.758 2.235 1.00 98.75 81 PHE A O 1
ATOM 601 N N . ALA A 1 82 ? 0.132 -3.172 1.728 1.00 98.44 82 ALA A N 1
ATOM 602 C CA . ALA A 1 82 ? 0.147 -4.528 2.274 1.00 98.44 82 ALA A CA 1
ATOM 603 C C . ALA A 1 82 ? -0.183 -4.524 3.770 1.00 98.44 82 ALA A C 1
ATOM 605 O O . ALA A 1 82 ? -1.034 -5.290 4.214 1.00 98.44 82 ALA A O 1
ATOM 606 N N . ARG A 1 83 ? 0.385 -3.586 4.540 1.00 98.50 83 ARG A N 1
ATOM 607 C CA . ARG A 1 83 ? 0.043 -3.443 5.956 1.00 98.50 83 ARG A CA 1
ATOM 608 C C . ARG A 1 83 ? -1.421 -3.052 6.176 1.00 98.50 83 ARG A C 1
ATOM 610 O O . ARG A 1 83 ? -2.036 -3.525 7.129 1.00 98.50 83 ARG A O 1
ATOM 617 N N . ALA A 1 84 ? -1.996 -2.218 5.308 1.00 98.62 84 ALA A N 1
ATOM 618 C CA . ALA A 1 84 ? -3.426 -1.913 5.349 1.00 98.62 84 ALA A CA 1
ATOM 619 C C . ALA A 1 84 ? -4.288 -3.159 5.067 1.00 98.62 84 ALA A C 1
ATOM 621 O O . ALA A 1 84 ? -5.258 -3.386 5.786 1.00 98.62 84 ALA A O 1
ATOM 622 N N . ALA A 1 85 ? -3.906 -3.985 4.088 1.00 98.38 85 ALA A N 1
ATOM 623 C CA . ALA A 1 85 ? -4.584 -5.243 3.765 1.00 98.38 85 ALA A CA 1
ATOM 624 C C . ALA A 1 85 ? -4.437 -6.303 4.875 1.00 98.38 85 ALA A C 1
ATOM 626 O O . ALA A 1 85 ? -5.364 -7.060 5.132 1.00 98.38 85 ALA A O 1
ATOM 627 N N . GLU A 1 86 ? -3.309 -6.345 5.588 1.00 97.94 86 GLU A N 1
ATOM 628 C CA . GLU A 1 86 ? -3.146 -7.214 6.764 1.00 97.94 86 GLU A CA 1
ATOM 629 C C . GLU A 1 86 ? -4.100 -6.838 7.906 1.00 97.94 86 GLU A C 1
ATOM 631 O O . GLU A 1 86 ? -4.590 -7.712 8.621 1.00 97.94 86 GLU A O 1
ATOM 636 N N . LEU A 1 87 ? -4.339 -5.537 8.100 1.00 98.44 87 LEU A N 1
ATOM 637 C CA . LEU A 1 87 ? -5.219 -5.014 9.148 1.00 98.44 87 LEU A CA 1
ATOM 638 C C . LEU A 1 87 ? -6.702 -5.140 8.774 1.00 98.44 87 LEU A C 1
ATOM 640 O O . LEU A 1 87 ? -7.526 -5.445 9.632 1.00 98.44 87 LEU A O 1
ATOM 644 N N . ASP A 1 88 ? -7.036 -4.934 7.500 1.00 98.56 88 ASP A N 1
ATOM 645 C CA . ASP A 1 88 ? -8.373 -5.151 6.949 1.00 98.56 88 ASP A CA 1
ATOM 646 C C . ASP A 1 88 ? -8.289 -5.938 5.629 1.00 98.56 88 ASP A C 1
ATOM 648 O O . ASP A 1 88 ? -8.246 -5.340 4.550 1.00 98.56 88 ASP A O 1
ATOM 652 N N . PRO A 1 89 ? -8.323 -7.284 5.691 1.00 97.81 89 PRO A N 1
ATOM 653 C CA . PRO A 1 89 ? -8.250 -8.137 4.500 1.00 97.81 89 PRO A CA 1
ATOM 654 C C . PRO A 1 89 ? -9.426 -7.981 3.528 1.00 97.81 89 PRO A C 1
ATOM 656 O O . PRO A 1 89 ? -9.396 -8.534 2.433 1.00 97.81 89 PRO A O 1
ATOM 659 N N . SER A 1 90 ? -10.491 -7.271 3.918 1.00 97.81 90 SER A N 1
ATOM 660 C CA . SER A 1 90 ? -11.635 -6.981 3.047 1.00 97.81 90 SER A CA 1
ATOM 661 C C . SER A 1 90 ? -11.516 -5.634 2.324 1.00 97.81 90 SER A C 1
ATOM 663 O O . SER A 1 90 ? -12.354 -5.301 1.479 1.00 97.81 90 SER A O 1
ATOM 665 N N . LEU A 1 91 ? -10.476 -4.848 2.629 1.00 98.56 91 LEU A N 1
ATOM 666 C CA . LEU A 1 91 ? -10.250 -3.528 2.058 1.00 98.56 91 LEU A CA 1
ATOM 667 C C . LEU A 1 91 ? -9.719 -3.628 0.623 1.00 98.56 91 LEU A C 1
ATOM 669 O O . LEU A 1 91 ? -8.521 -3.519 0.372 1.00 98.56 91 LEU A O 1
ATOM 673 N N . ALA A 1 92 ? -10.629 -3.742 -0.345 1.00 98.38 92 ALA A N 1
ATOM 674 C CA . ALA A 1 92 ? -10.292 -3.810 -1.772 1.00 98.38 92 ALA A CA 1
ATOM 675 C C . ALA A 1 92 ? -9.350 -2.681 -2.243 1.00 98.38 92 ALA A C 1
ATOM 677 O O . ALA A 1 92 ? -8.493 -2.894 -3.096 1.00 98.38 92 ALA A O 1
ATOM 678 N N . MET A 1 93 ? -9.463 -1.483 -1.660 1.00 98.75 93 MET A N 1
ATOM 679 C CA . MET A 1 93 ? -8.591 -0.354 -1.999 1.00 98.75 93 MET A CA 1
ATOM 680 C C . MET A 1 93 ? -7.122 -0.570 -1.608 1.00 98.75 93 MET A C 1
ATOM 682 O O . MET A 1 93 ? -6.243 -0.042 -2.283 1.00 98.75 93 MET A O 1
ATOM 686 N N . ALA A 1 94 ? -6.826 -1.353 -0.566 1.00 98.69 94 ALA A N 1
ATOM 687 C CA . ALA A 1 94 ? -5.449 -1.690 -0.212 1.00 98.69 94 ALA A CA 1
ATOM 688 C C . ALA A 1 94 ? -4.811 -2.579 -1.290 1.00 98.69 94 ALA A C 1
ATOM 690 O O . ALA A 1 94 ? -3.727 -2.272 -1.778 1.00 98.69 94 ALA A O 1
ATOM 691 N N . HIS A 1 95 ? -5.535 -3.604 -1.742 1.00 98.56 95 HIS A N 1
ATOM 692 C CA . HIS A 1 95 ? -5.123 -4.480 -2.843 1.00 98.56 95 HIS A CA 1
ATOM 693 C C . HIS A 1 95 ? -4.929 -3.709 -4.155 1.00 98.56 95 HIS A C 1
ATOM 695 O O . HIS A 1 95 ? -3.882 -3.803 -4.798 1.00 98.56 95 HIS A O 1
ATOM 701 N N . TRP A 1 96 ? -5.872 -2.820 -4.488 1.00 98.62 96 TRP A N 1
ATOM 702 C CA . TRP A 1 96 ? -5.715 -1.891 -5.609 1.00 98.62 96 TRP A CA 1
ATOM 703 C C . TRP A 1 96 ? -4.455 -1.022 -5.481 1.00 98.62 96 TRP A C 1
ATOM 705 O O . TRP A 1 96 ? -3.747 -0.824 -6.466 1.00 98.62 96 TRP A O 1
ATOM 715 N N . GLY A 1 97 ? -4.140 -0.527 -4.280 1.00 98.62 97 GLY A N 1
ATOM 716 C CA . GLY A 1 97 ? -2.937 0.268 -4.028 1.00 98.62 97 GLY A CA 1
ATOM 717 C C . GLY A 1 97 ? -1.637 -0.508 -4.273 1.00 98.62 97 GLY A C 1
ATOM 718 O O . GLY A 1 97 ? -0.682 0.048 -4.826 1.00 98.62 97 GLY A O 1
ATOM 719 N N . ILE A 1 98 ? -1.607 -1.801 -3.928 1.00 98.50 98 ILE A N 1
ATOM 720 C CA . ILE A 1 98 ? -0.488 -2.706 -4.240 1.00 98.50 98 ILE A CA 1
ATOM 721 C C . ILE A 1 98 ? -0.337 -2.837 -5.760 1.00 98.50 98 ILE A C 1
ATOM 723 O O . ILE A 1 98 ? 0.743 -2.568 -6.290 1.00 98.50 98 ILE A O 1
ATOM 727 N N . ALA A 1 99 ? -1.420 -3.172 -6.467 1.00 97.69 99 ALA A N 1
ATOM 728 C CA . ALA A 1 99 ? -1.414 -3.328 -7.921 1.00 97.69 99 ALA A CA 1
ATOM 729 C C . ALA A 1 99 ? -0.997 -2.037 -8.649 1.00 97.69 99 ALA A C 1
ATOM 731 O O . ALA A 1 99 ? -0.166 -2.073 -9.556 1.00 97.69 99 ALA A O 1
ATOM 732 N N . LEU A 1 100 ? -1.510 -0.883 -8.209 1.00 97.31 100 LEU A N 1
ATOM 733 C CA . LEU A 1 100 ? -1.127 0.435 -8.721 1.00 97.31 100 LEU A CA 1
ATOM 734 C C . LEU A 1 100 ? 0.380 0.672 -8.584 1.00 97.31 100 LEU A C 1
ATOM 736 O O . LEU A 1 100 ? 1.021 1.165 -9.511 1.00 97.31 100 LEU A O 1
ATOM 740 N N . SER A 1 101 ? 0.943 0.328 -7.427 1.00 97.25 101 SER A N 1
ATOM 741 C CA . SER A 1 101 ? 2.348 0.593 -7.109 1.00 97.25 101 SER A CA 1
ATOM 742 C C . SER A 1 101 ? 3.313 -0.369 -7.811 1.00 97.25 101 SER A C 1
ATOM 744 O O . SER A 1 101 ? 4.461 0.002 -8.048 1.00 97.25 101 SER A O 1
ATOM 746 N N . LEU A 1 102 ? 2.849 -1.570 -8.173 1.00 95.94 102 LEU A N 1
ATOM 747 C CA . LEU A 1 102 ? 3.565 -2.534 -9.020 1.00 95.94 102 LEU A CA 1
ATOM 748 C C . LEU A 1 102 ? 3.517 -2.179 -10.517 1.00 95.94 102 LEU A C 1
ATOM 750 O O . LEU A 1 102 ? 4.291 -2.734 -11.298 1.00 95.94 102 LEU A O 1
ATOM 754 N N . GLY A 1 103 ? 2.625 -1.261 -10.902 1.00 93.75 103 GLY A N 1
ATOM 755 C CA . GLY A 1 103 ? 2.456 -0.759 -12.262 1.00 93.75 103 GLY A CA 1
ATOM 756 C C . GLY A 1 103 ? 3.730 -0.161 -12.879 1.00 93.75 103 GLY A C 1
ATOM 757 O O . GLY A 1 103 ? 4.671 0.206 -12.167 1.00 93.75 103 GLY A O 1
ATOM 758 N N . PRO A 1 104 ? 3.773 -0.000 -14.216 1.00 91.88 104 PRO A N 1
ATOM 759 C CA . PRO A 1 104 ? 4.889 0.672 -14.866 1.00 91.88 104 PRO A CA 1
ATOM 760 C C . PRO A 1 104 ? 4.971 2.131 -14.406 1.00 91.88 104 PRO A C 1
ATOM 762 O O . PRO A 1 104 ? 3.958 2.824 -14.303 1.00 91.88 104 PRO A O 1
ATOM 765 N N . ASN A 1 105 ? 6.188 2.627 -14.212 1.00 87.75 105 ASN A N 1
ATOM 766 C CA . ASN A 1 105 ? 6.451 4.050 -14.026 1.00 87.75 105 ASN A CA 1
ATOM 767 C C . ASN A 1 105 ? 7.540 4.524 -14.997 1.00 87.75 105 ASN A C 1
ATOM 769 O O . ASN A 1 105 ? 8.198 3.723 -15.660 1.00 87.75 105 ASN A O 1
ATOM 773 N N . ILE A 1 106 ? 7.734 5.842 -15.088 1.00 87.38 106 ILE A N 1
ATOM 774 C CA . ILE A 1 106 ? 8.657 6.451 -16.059 1.00 87.38 106 ILE A CA 1
ATOM 775 C C . ILE A 1 106 ? 10.111 5.966 -15.914 1.00 87.38 106 ILE A C 1
ATOM 777 O O . ILE A 1 106 ? 10.849 5.953 -16.894 1.00 87.38 106 ILE A O 1
ATOM 781 N N . ASN A 1 107 ? 10.507 5.536 -14.711 1.00 86.50 107 ASN A N 1
ATOM 782 C CA . ASN A 1 107 ? 11.860 5.072 -14.405 1.00 86.50 107 ASN A CA 1
ATOM 783 C C . ASN A 1 107 ? 11.988 3.542 -14.440 1.00 86.50 107 ASN A C 1
ATOM 785 O O . ASN A 1 107 ? 13.100 3.023 -14.527 1.00 86.50 107 ASN A O 1
ATOM 789 N N . ARG A 1 108 ? 10.871 2.811 -14.342 1.00 85.00 108 ARG A N 1
ATOM 790 C CA . ARG A 1 108 ? 10.837 1.350 -14.282 1.00 85.00 108 ARG A CA 1
ATOM 791 C C . ARG A 1 108 ? 9.653 0.811 -15.094 1.00 85.00 108 ARG A C 1
ATOM 793 O O . ARG A 1 108 ? 8.517 0.863 -14.614 1.00 85.00 108 ARG A O 1
ATOM 800 N N . PRO A 1 109 ? 9.895 0.261 -16.298 1.00 89.69 109 PRO A N 1
ATOM 801 C CA . PRO A 1 109 ? 8.862 -0.475 -17.013 1.00 89.69 109 PRO A CA 1
ATOM 802 C C . PRO A 1 109 ? 8.429 -1.701 -16.201 1.00 89.69 109 PRO A C 1
ATOM 804 O O . PRO A 1 109 ? 9.203 -2.242 -15.407 1.00 89.69 109 PRO A O 1
ATOM 807 N N . MET A 1 110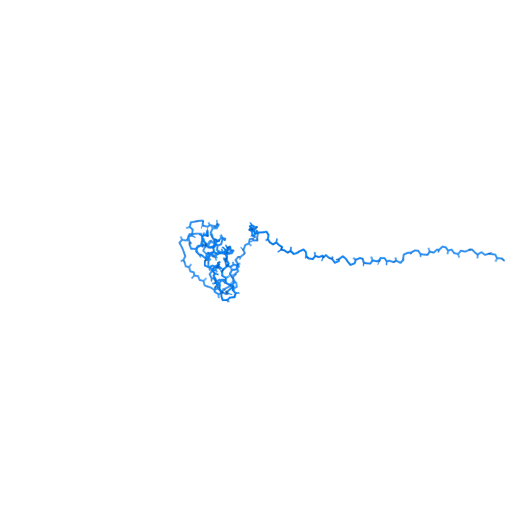 ? 7.190 -2.143 -16.405 1.00 91.25 110 MET A N 1
ATOM 808 C CA . MET A 1 110 ? 6.663 -3.309 -15.702 1.00 91.25 110 MET A CA 1
ATOM 809 C C . MET A 1 110 ? 7.235 -4.589 -16.320 1.00 91.25 110 MET A C 1
ATOM 811 O O . MET A 1 110 ? 7.082 -4.829 -17.517 1.00 91.25 110 MET A O 1
ATOM 815 N N . ASP A 1 111 ? 7.912 -5.398 -15.507 1.00 90.81 111 ASP A N 1
ATOM 816 C CA . ASP A 1 111 ? 8.407 -6.716 -15.905 1.00 90.81 111 ASP A CA 1
ATOM 817 C C . ASP A 1 111 ? 7.329 -7.802 -15.711 1.00 90.81 111 ASP A C 1
ATOM 819 O O . ASP A 1 111 ? 6.285 -7.569 -15.098 1.00 90.81 111 ASP A O 1
ATOM 823 N N . ALA A 1 112 ? 7.559 -9.005 -16.246 1.00 93.00 112 ALA A N 1
ATOM 824 C CA . ALA A 1 112 ? 6.580 -10.094 -16.188 1.00 93.00 112 ALA A CA 1
ATOM 825 C C . ALA A 1 112 ? 6.220 -10.524 -14.750 1.00 93.00 112 ALA A C 1
ATOM 827 O O . ALA A 1 112 ? 5.086 -10.935 -14.499 1.00 93.00 112 ALA A O 1
ATOM 828 N N . ASN A 1 113 ? 7.157 -10.409 -13.804 1.00 92.31 113 ASN A N 1
ATOM 829 C CA . ASN A 1 113 ? 6.906 -10.764 -12.410 1.00 92.31 113 ASN A CA 1
ATOM 830 C C . ASN A 1 113 ? 6.032 -9.705 -11.740 1.00 92.31 113 ASN A C 1
ATOM 832 O O . ASN A 1 113 ? 5.069 -10.056 -11.066 1.00 92.31 113 ASN A O 1
ATOM 836 N N . ALA A 1 114 ? 6.323 -8.423 -11.970 1.00 91.00 114 ALA A N 1
ATOM 837 C CA . ALA A 1 114 ? 5.502 -7.316 -11.495 1.00 91.00 114 ALA A CA 1
ATOM 838 C C . ALA A 1 114 ? 4.085 -7.369 -12.089 1.00 91.00 114 ALA A C 1
ATOM 840 O O . ALA A 1 114 ? 3.115 -7.213 -11.355 1.00 91.00 114 ALA A O 1
ATOM 841 N N . HIS A 1 115 ? 3.957 -7.696 -13.382 1.00 93.00 115 HIS A N 1
ATOM 842 C CA . HIS A 1 115 ? 2.668 -7.959 -14.031 1.00 93.00 115 HIS A CA 1
ATOM 843 C C . HIS A 1 115 ? 1.864 -9.035 -13.293 1.00 93.00 115 HIS A C 1
ATOM 845 O O . HIS A 1 115 ? 0.688 -8.837 -12.993 1.00 93.00 115 HIS A O 1
ATOM 851 N N . LYS A 1 116 ? 2.497 -10.180 -13.008 1.00 94.81 116 LYS A N 1
ATOM 852 C CA . LYS A 1 116 ? 1.854 -11.286 -12.298 1.00 94.81 116 LYS A CA 1
ATOM 853 C C . LYS A 1 116 ? 1.449 -10.873 -10.881 1.00 94.81 116 LYS A C 1
ATOM 855 O O . LYS A 1 116 ? 0.301 -11.069 -10.505 1.00 94.81 116 LYS A O 1
ATOM 860 N N . ALA A 1 117 ? 2.361 -10.256 -10.132 1.00 93.50 117 ALA A N 1
ATOM 861 C CA . ALA A 1 117 ? 2.103 -9.815 -8.766 1.00 93.50 117 ALA A CA 1
ATOM 862 C C . ALA A 1 117 ? 0.976 -8.771 -8.695 1.00 93.50 117 ALA A C 1
ATOM 864 O O . ALA A 1 117 ? 0.150 -8.836 -7.796 1.00 93.50 117 ALA A O 1
ATOM 865 N N . ALA A 1 118 ? 0.897 -7.845 -9.656 1.00 94.38 118 ALA A N 1
ATOM 866 C CA . ALA A 1 118 ? -0.174 -6.852 -9.713 1.00 94.38 118 ALA A CA 1
ATOM 867 C C . ALA A 1 118 ? -1.547 -7.474 -10.009 1.00 94.38 118 ALA A C 1
ATOM 869 O O . ALA A 1 118 ? -2.558 -6.950 -9.560 1.00 94.38 118 ALA A O 1
ATOM 870 N N . TYR A 1 119 ? -1.586 -8.573 -10.769 1.00 94.75 119 TYR A N 1
ATOM 871 C CA . TYR A 1 119 ? -2.815 -9.326 -11.030 1.00 94.75 119 TYR A CA 1
ATOM 872 C C . TYR A 1 119 ? -3.260 -10.167 -9.822 1.00 94.75 119 TYR A C 1
ATOM 874 O O . TYR A 1 119 ? -4.453 -10.385 -9.635 1.00 94.75 119 TYR A O 1
ATOM 882 N N . GLU A 1 120 ? -2.305 -10.669 -9.037 1.00 94.44 120 GLU A N 1
ATOM 883 C CA . GLU A 1 120 ? -2.557 -11.502 -7.853 1.00 94.44 120 GLU A CA 1
ATOM 884 C C . GLU A 1 120 ? -2.831 -10.694 -6.575 1.00 94.44 120 GLU A C 1
ATOM 886 O O . GLU A 1 120 ? -3.300 -11.275 -5.595 1.00 94.44 120 GLU A O 1
ATOM 891 N N . ALA A 1 121 ? -2.515 -9.396 -6.583 1.00 89.12 121 ALA A N 1
ATOM 892 C CA . ALA A 1 121 ? -2.769 -8.467 -5.486 1.00 89.12 121 ALA A CA 1
ATOM 893 C C . ALA A 1 121 ? -4.267 -8.270 -5.250 1.00 89.12 121 ALA A C 1
ATOM 895 O O . ALA A 1 121 ? -4.655 -8.404 -4.069 1.00 89.12 121 ALA A O 1
#

Radius of gyration: 27.39 Å; chains: 1; bounding box: 102×30×48 Å

Sequence (121 aa):
MKPILGSPLPYLAALALLVVTPAFAHDAAPGAAPTSTVALDPGLGSLHHPVSTRDRQAQAYFDQGLKLVFAFNHEAAIQSFARAAELDPSLAMAHWGIALSLGPNINRPMDANAHKAAYEA

Secondary structure (DSSP, 8-state):
-----------------------------TT------PPP-GGG-------S---HHHHHHHHHHHHHHHTT-HHHHHHHHHHHHHH-TT-HHHHHHHHHHHS-BTTBPPPHHHHHHHHH-

Foldseek 3Di:
DDDDDDDDDDDPDDDPPPPPDDPPPCPPDVPPDPPPQQDQDPVLDDAFDDFPDPDPQLRSLQRVLVSCVVVVNLVSSLNSLVVSCVVPVPGVSSLQSNLSSLDQDPVGHRDPVSVVSSVVD